Protein AF-A0A9E6CVZ0-F1 (afdb_monomer)

Sequence (90 aa):
GQDPETSYTAKLFGEGREKIASKVMEEAAETVEAALKETPERLTSESADVLYHLLVLWADVGIEPADVWVELARRQGISGIEEKNSRPQS

Foldseek 3Di:
DDDPVCVVLVVQVVVNLVSLVVQLVVLVVQLVCCVVPHDPVSNVVSVVSNVVSVCSNCVRVVHDVVVVVVVVVVVVVVPPDVVVVPDDDD

Solvent-accessible surface area (backbone atoms only — not comparable to full-atom values): 5065 Å² total; per-residue (Å²): 131,86,52,73,67,56,52,57,56,49,46,44,63,73,65,30,69,69,54,35,52,48,49,31,53,49,27,50,51,49,24,55,48,20,71,75,77,58,47,73,67,51,25,52,50,28,50,51,50,27,52,51,35,45,53,52,43,28,59,75,72,72,47,56,71,65,61,56,52,51,52,52,50,50,58,59,55,54,72,62,56,57,61,61,72,69,52,79,89,125

Mean predicted aligned error: 8.25 Å

Nearest PDB structures (foldseek):
  6j22-assembly1_A  TM=9.280E-01  e=1.757E-03  Shigella flexneri
  1yxb-assembly1_C  TM=9.811E-01  e=2.209E-02  Streptomyces coelicolor
  3c90-assembly1_X  TM=9.331E-01  e=7.833E-02  Mycobacterium tuberculosis H37Rv
  6cnn-assembly1_A  TM=5.225E-01  e=3.288E+00  Homo sapiens

Structure (mmCIF, N/CA/C/O backbone):
data_AF-A0A9E6CVZ0-F1
#
_entry.id   AF-A0A9E6CVZ0-F1
#
loop_
_atom_site.group_PDB
_atom_site.id
_atom_site.type_symbol
_atom_site.label_atom_id
_atom_site.label_alt_id
_atom_site.label_comp_id
_atom_site.label_asym_id
_atom_site.label_entity_id
_atom_site.label_seq_id
_atom_site.pdbx_PDB_ins_code
_atom_site.Cartn_x
_atom_site.Cartn_y
_atom_site.Cartn_z
_atom_site.occupancy
_atom_site.B_iso_or_equiv
_atom_site.auth_seq_id
_atom_site.auth_comp_id
_atom_site.auth_asym_id
_atom_site.auth_atom_id
_atom_site.pdbx_PDB_model_num
ATOM 1 N N . GLY A 1 1 ? -3.421 -18.519 21.962 1.00 39.56 1 GLY A N 1
ATOM 2 C CA . GLY A 1 1 ? -2.102 -17.905 21.731 1.00 39.56 1 GLY A CA 1
ATOM 3 C C . GLY A 1 1 ? -2.275 -16.954 20.581 1.00 39.56 1 GLY A C 1
ATOM 4 O O . GLY A 1 1 ? -2.886 -17.369 19.609 1.00 39.56 1 GLY A O 1
ATOM 5 N N . GLN A 1 2 ? -1.893 -15.689 20.744 1.00 42.78 2 GLN A N 1
ATOM 6 C CA . GLN A 1 2 ? -2.035 -14.689 19.683 1.00 42.78 2 GLN A CA 1
ATOM 7 C C . GLN A 1 2 ? -1.128 -15.052 18.505 1.00 42.78 2 GLN A C 1
ATOM 9 O O . GLN A 1 2 ? 0.015 -15.462 18.702 1.00 42.78 2 GLN A O 1
ATOM 14 N N . ASP A 1 3 ? -1.693 -14.951 17.309 1.00 54.16 3 ASP A N 1
ATOM 15 C CA . ASP A 1 3 ? -1.046 -15.192 16.025 1.00 54.16 3 ASP A CA 1
ATOM 16 C C . ASP A 1 3 ? 0.083 -14.154 15.821 1.00 54.16 3 ASP A C 1
ATOM 18 O O . ASP A 1 3 ? -0.137 -12.971 16.104 1.00 54.16 3 ASP A O 1
ATOM 22 N N . PRO A 1 4 ? 1.293 -14.525 15.374 1.00 50.91 4 PRO A N 1
ATOM 23 C CA . PRO A 1 4 ? 2.357 -13.564 15.073 1.00 50.91 4 PRO A CA 1
ATOM 24 C C . PRO A 1 4 ? 1.919 -12.433 14.126 1.00 50.91 4 PRO A C 1
ATOM 26 O O . PRO A 1 4 ? 2.322 -11.287 14.320 1.00 50.91 4 PRO A O 1
ATOM 29 N N . GLU A 1 5 ? 1.012 -12.718 13.188 1.00 54.31 5 GLU A N 1
ATOM 30 C CA . GLU A 1 5 ? 0.407 -11.727 12.282 1.00 54.31 5 GLU A CA 1
ATOM 31 C C . GLU A 1 5 ? -0.525 -10.751 13.023 1.00 54.31 5 GLU A C 1
ATOM 33 O O . GLU A 1 5 ? -0.544 -9.546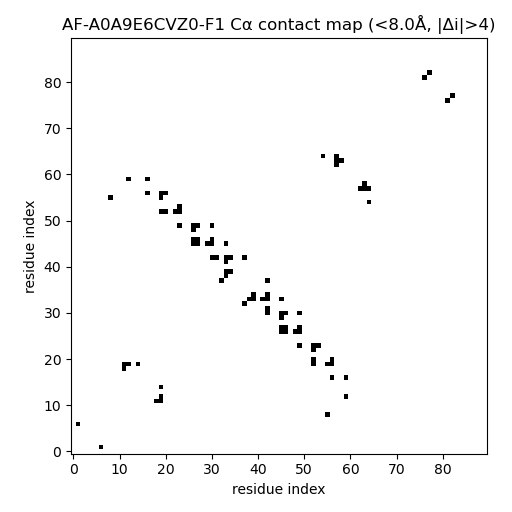 12.744 1.00 54.31 5 GLU A O 1
ATOM 38 N N . THR A 1 6 ? -1.229 -11.231 14.062 1.00 57.28 6 THR A N 1
ATOM 39 C CA . THR A 1 6 ? -1.957 -10.346 14.986 1.00 57.28 6 THR A CA 1
ATOM 40 C C . THR A 1 6 ? -1.028 -9.476 15.831 1.00 57.28 6 THR A C 1
ATOM 42 O O . THR A 1 6 ? -1.504 -8.493 16.378 1.00 57.28 6 THR A O 1
ATOM 45 N N . SER A 1 7 ? 0.279 -9.752 15.912 1.00 83.06 7 SER A N 1
ATOM 46 C CA . SER A 1 7 ? 1.220 -8.900 16.654 1.00 83.06 7 SER A CA 1
ATOM 47 C C . SER A 1 7 ? 1.614 -7.648 15.864 1.00 83.06 7 SER A C 1
ATOM 49 O O . SER A 1 7 ? 1.560 -6.538 16.395 1.00 83.06 7 SER A O 1
ATOM 51 N N . TYR A 1 8 ? 1.954 -7.792 14.577 1.00 87.38 8 TYR A N 1
ATOM 52 C CA . TYR A 1 8 ? 2.348 -6.646 13.749 1.00 87.38 8 TYR A CA 1
ATOM 53 C C . TYR A 1 8 ? 1.143 -5.814 13.302 1.00 87.38 8 TYR A C 1
ATOM 55 O O . TYR A 1 8 ? 1.143 -4.592 13.462 1.00 87.38 8 TYR A O 1
ATOM 63 N N . THR A 1 9 ? 0.077 -6.468 12.836 1.00 92.12 9 THR A N 1
ATOM 64 C CA . THR A 1 9 ? -1.149 -5.771 12.427 1.00 92.12 9 THR A CA 1
ATOM 65 C C . THR A 1 9 ? -1.778 -5.015 13.602 1.00 92.12 9 THR A C 1
ATOM 67 O O . THR A 1 9 ? -2.126 -3.843 13.469 1.00 92.12 9 THR A O 1
ATOM 70 N N . ALA A 1 10 ? -1.870 -5.631 14.791 1.00 92.38 10 ALA A N 1
ATOM 71 C CA . ALA A 1 10 ? -2.403 -4.936 15.967 1.00 92.38 10 ALA A CA 1
ATOM 72 C C . ALA A 1 10 ? -1.502 -3.784 16.420 1.00 92.38 10 ALA A C 1
ATOM 74 O O . ALA A 1 10 ? -2.010 -2.767 16.891 1.00 92.38 10 ALA A O 1
ATOM 75 N N . LYS A 1 11 ? -0.178 -3.912 16.254 1.00 94.06 11 LYS A N 1
ATOM 76 C CA . LYS A 1 11 ? 0.748 -2.808 16.513 1.00 94.06 11 LYS A CA 1
ATOM 77 C C . LYS A 1 11 ? 0.466 -1.624 15.588 1.00 94.06 11 LYS A C 1
ATOM 79 O O . LYS A 1 11 ? 0.367 -0.512 16.090 1.00 94.06 11 LYS A O 1
ATOM 84 N N . LEU A 1 12 ? 0.280 -1.850 14.286 1.00 95.31 12 LEU A N 1
ATOM 85 C CA . LEU A 1 12 ? -0.055 -0.778 13.339 1.00 95.31 12 LEU A CA 1
ATOM 86 C C . LEU A 1 12 ? -1.354 -0.060 13.721 1.00 95.31 12 LEU A C 1
ATOM 88 O O . LEU A 1 12 ? -1.381 1.167 13.754 1.00 95.31 12 LEU A O 1
ATOM 92 N N . PHE A 1 13 ? -2.403 -0.806 14.083 1.00 95.56 13 PHE A N 1
ATOM 93 C CA . PHE A 1 13 ? -3.639 -0.201 14.591 1.00 95.56 13 PHE A CA 1
ATOM 94 C C . PHE A 1 13 ? -3.414 0.588 15.889 1.00 95.56 13 PHE A C 1
ATOM 96 O O . PHE A 1 13 ? -3.986 1.661 16.061 1.00 95.56 13 PHE A O 1
ATOM 103 N N . GLY A 1 14 ? -2.550 0.098 16.783 1.00 95.44 14 GLY A N 1
ATOM 104 C CA . GLY A 1 14 ? -2.155 0.812 17.999 1.00 95.44 14 GLY A CA 1
ATOM 105 C C . GLY A 1 14 ? -1.352 2.094 17.742 1.00 95.44 14 GLY A C 1
ATOM 106 O O . GLY A 1 14 ? -1.446 3.033 18.528 1.00 95.44 14 GLY A O 1
ATOM 107 N N . GLU A 1 15 ? -0.587 2.154 16.649 1.00 96.75 15 GLU A N 1
ATOM 108 C CA . GLU A 1 15 ? 0.157 3.346 16.209 1.00 96.75 15 GLU A CA 1
ATOM 109 C C . GLU A 1 15 ? -0.732 4.360 15.460 1.00 96.75 15 GLU A C 1
ATOM 111 O O . GLU A 1 15 ? -0.372 5.533 15.346 1.00 96.75 15 GLU A O 1
ATOM 116 N N . GLY A 1 16 ? -1.915 3.936 15.006 1.00 97.00 16 GLY A N 1
ATOM 117 C CA . GLY A 1 16 ? -2.965 4.793 14.466 1.00 97.00 16 GLY A CA 1
ATOM 118 C C . GLY A 1 16 ? -2.862 5.096 12.967 1.00 97.00 16 GLY A C 1
ATOM 119 O O . GLY A 1 16 ? -1.881 4.796 12.282 1.00 97.00 16 GLY A O 1
ATOM 120 N N . ARG A 1 17 ? -3.919 5.734 12.448 1.00 97.94 17 ARG A N 1
ATOM 121 C CA . ARG A 1 17 ? -4.144 5.975 11.011 1.00 97.94 17 ARG A CA 1
ATOM 122 C C . ARG A 1 17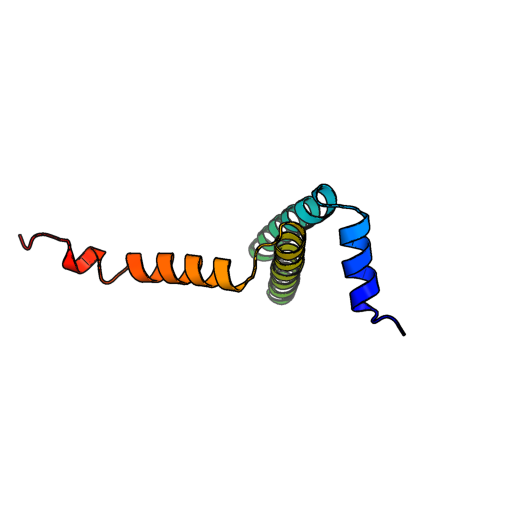 ? -2.992 6.671 10.294 1.00 97.94 17 ARG A C 1
ATOM 124 O O . ARG A 1 17 ? -2.677 6.302 9.168 1.00 97.94 17 ARG A O 1
ATOM 131 N N . GLU A 1 18 ? -2.370 7.671 10.917 1.00 98.25 18 GLU A N 1
ATOM 132 C CA . GLU A 1 18 ? -1.252 8.403 10.304 1.00 98.25 18 GLU A CA 1
ATOM 133 C C . GLU A 1 18 ? -0.072 7.475 10.008 1.00 98.25 18 GLU A C 1
ATOM 135 O O . GLU A 1 18 ? 0.517 7.539 8.928 1.00 98.25 18 GLU A O 1
ATOM 140 N N . LYS A 1 19 ? 0.232 6.555 10.930 1.00 98.19 19 LYS A N 1
ATOM 141 C CA . LYS A 1 19 ? 1.308 5.586 10.745 1.00 98.19 19 LYS A CA 1
ATOM 142 C C . LYS A 1 19 ? 0.970 4.570 9.658 1.00 98.19 19 LYS A C 1
ATOM 144 O O . LYS A 1 19 ? 1.819 4.290 8.813 1.00 98.19 19 LYS A O 1
ATOM 149 N N . ILE A 1 20 ? -0.266 4.072 9.638 1.00 98.50 20 ILE A N 1
ATOM 150 C CA . ILE A 1 20 ? -0.749 3.155 8.596 1.00 98.50 20 ILE A CA 1
ATOM 151 C C . ILE A 1 20 ? -0.657 3.817 7.211 1.00 98.50 20 ILE A C 1
ATOM 153 O O . ILE A 1 20 ? -0.082 3.243 6.290 1.00 98.50 20 ILE A O 1
ATOM 157 N N . ALA A 1 21 ? -1.155 5.048 7.066 1.00 98.44 21 ALA A N 1
ATOM 158 C CA . ALA A 1 21 ? -1.097 5.787 5.805 1.00 98.44 21 ALA A CA 1
ATOM 159 C C . ALA A 1 21 ? 0.347 6.096 5.374 1.00 98.44 21 ALA A C 1
ATOM 161 O O . ALA A 1 21 ? 0.669 6.008 4.189 1.00 98.44 21 ALA A O 1
ATOM 162 N N . SER A 1 22 ? 1.232 6.406 6.328 1.00 98.56 22 SER A N 1
ATOM 163 C CA . SER A 1 22 ? 2.658 6.592 6.052 1.00 98.56 22 SER A CA 1
ATOM 164 C C . SER A 1 22 ? 3.310 5.323 5.506 1.00 98.56 22 SER A C 1
ATOM 166 O O . SER A 1 22 ? 4.142 5.444 4.613 1.00 98.56 22 SER A O 1
ATOM 168 N N . LYS A 1 23 ? 2.940 4.132 5.996 1.00 98.56 23 LYS A N 1
ATOM 169 C CA . LYS A 1 23 ? 3.443 2.865 5.448 1.00 98.56 23 LYS A CA 1
ATOM 170 C C . LYS A 1 23 ? 2.993 2.660 4.003 1.00 98.56 23 LYS A C 1
ATOM 172 O O . LYS A 1 23 ? 3.827 2.368 3.165 1.00 98.56 23 LYS A O 1
ATOM 177 N N . VAL A 1 24 ? 1.722 2.923 3.677 1.00 98.69 24 VAL A N 1
ATOM 178 C CA . VAL A 1 24 ? 1.241 2.856 2.278 1.00 98.69 24 VAL A CA 1
ATOM 179 C C . VAL A 1 24 ? 2.060 3.766 1.354 1.00 98.69 24 VAL A C 1
ATOM 181 O O . VAL A 1 24 ? 2.382 3.382 0.233 1.00 98.69 24 VAL A O 1
ATOM 184 N N . MET A 1 25 ? 2.395 4.975 1.814 1.00 98.62 25 MET A N 1
ATOM 185 C CA . MET A 1 25 ? 3.213 5.915 1.043 1.00 98.62 25 MET A CA 1
ATOM 186 C C . MET A 1 25 ? 4.653 5.422 0.852 1.00 98.62 25 MET A C 1
ATOM 188 O O . MET A 1 25 ? 5.189 5.563 -0.245 1.00 98.62 25 MET A O 1
ATOM 192 N N . GLU A 1 26 ? 5.257 4.869 1.905 1.00 98.62 26 GLU A N 1
ATOM 193 C CA . GLU A 1 26 ? 6.605 4.290 1.889 1.00 98.62 26 GLU A CA 1
ATOM 194 C C . GLU A 1 26 ? 6.685 3.144 0.874 1.00 98.62 26 GLU A C 1
ATOM 196 O O . GLU A 1 26 ? 7.425 3.265 -0.101 1.00 98.62 26 GLU A O 1
ATOM 201 N N . GLU A 1 27 ? 5.815 2.134 0.981 1.00 98.50 27 GLU A N 1
ATOM 202 C CA . GLU A 1 27 ? 5.896 0.962 0.093 1.00 98.50 27 GLU A CA 1
ATOM 203 C C . GLU A 1 27 ? 5.563 1.302 -1.359 1.00 98.50 27 GLU A C 1
ATOM 205 O O . GLU A 1 27 ? 6.087 0.695 -2.293 1.00 98.50 27 GLU A O 1
ATOM 210 N N . ALA A 1 28 ? 4.706 2.302 -1.594 1.00 98.69 28 ALA A N 1
ATOM 211 C CA . ALA A 1 28 ? 4.442 2.778 -2.946 1.00 98.69 28 ALA A CA 1
ATOM 212 C C . ALA A 1 28 ? 5.692 3.418 -3.572 1.00 98.69 28 ALA A C 1
ATOM 214 O O . ALA A 1 28 ? 5.944 3.234 -4.766 1.00 98.69 28 ALA A O 1
ATOM 215 N N . ALA A 1 29 ? 6.480 4.158 -2.785 1.00 98.62 29 ALA A N 1
ATOM 216 C CA . ALA A 1 29 ? 7.743 4.727 -3.241 1.00 98.62 29 ALA A CA 1
ATOM 217 C C . ALA A 1 29 ? 8.794 3.632 -3.482 1.00 98.62 29 ALA A C 1
ATOM 219 O O . ALA A 1 29 ? 9.435 3.642 -4.535 1.00 98.62 29 ALA A O 1
ATOM 220 N N . GLU A 1 30 ? 8.911 2.662 -2.571 1.00 98.38 30 GLU A N 1
ATOM 221 C CA . GLU A 1 30 ? 9.824 1.521 -2.710 1.00 98.38 30 GLU A CA 1
ATOM 222 C C . GLU A 1 30 ? 9.459 0.641 -3.912 1.00 98.38 30 GLU A C 1
ATOM 224 O O . GLU A 1 30 ? 10.330 0.273 -4.695 1.00 98.38 30 GLU A O 1
ATOM 229 N N . THR A 1 31 ? 8.167 0.411 -4.165 1.00 98.75 31 THR A N 1
ATOM 230 C CA . THR A 1 31 ? 7.678 -0.300 -5.361 1.00 98.75 31 THR A CA 1
ATOM 231 C C . THR A 1 31 ? 8.118 0.395 -6.651 1.00 98.75 31 THR A C 1
ATOM 233 O O . THR A 1 31 ? 8.571 -0.256 -7.597 1.00 98.75 31 THR A O 1
ATOM 236 N N . VAL A 1 32 ? 8.001 1.726 -6.714 1.00 98.62 32 VAL A N 1
ATOM 237 C CA . VAL A 1 32 ? 8.431 2.508 -7.884 1.00 98.62 32 VAL A CA 1
ATOM 238 C C . VAL A 1 32 ? 9.949 2.464 -8.045 1.00 98.62 32 VAL A C 1
ATOM 240 O O . VAL A 1 32 ? 10.440 2.317 -9.164 1.00 98.62 32 VAL A O 1
ATOM 243 N N . GLU A 1 33 ? 10.704 2.568 -6.952 1.00 98.38 33 GLU A N 1
ATOM 244 C CA . GLU A 1 33 ? 12.159 2.426 -6.988 1.00 98.38 33 GLU A CA 1
ATOM 245 C C . GLU A 1 33 ? 12.578 1.033 -7.469 1.00 98.38 33 GLU A C 1
ATOM 247 O O . GLU A 1 33 ? 13.392 0.931 -8.393 1.00 98.38 33 GLU A O 1
ATOM 252 N N . ALA A 1 34 ? 11.959 -0.020 -6.934 1.00 98.44 34 ALA A N 1
ATOM 253 C CA . ALA A 1 34 ? 12.234 -1.398 -7.305 1.00 98.44 34 ALA A CA 1
ATOM 254 C C . ALA A 1 34 ? 11.961 -1.656 -8.792 1.00 98.44 34 ALA A C 1
ATOM 256 O O . ALA A 1 34 ? 12.778 -2.271 -9.477 1.00 98.44 34 ALA A O 1
ATOM 257 N N . ALA A 1 35 ? 10.865 -1.106 -9.326 1.00 98.56 35 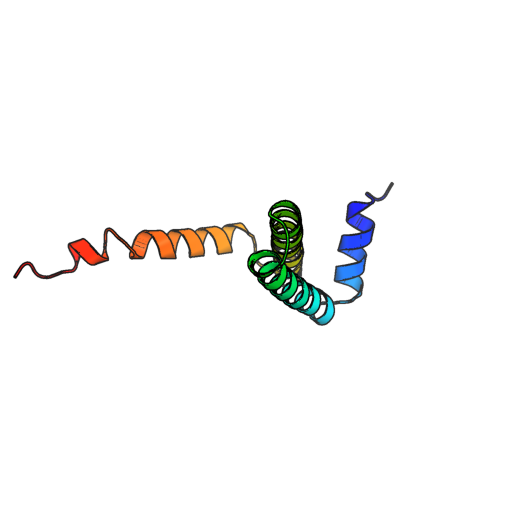ALA A N 1
ATOM 258 C CA . ALA A 1 35 ? 10.531 -1.193 -10.747 1.00 98.56 35 ALA A CA 1
ATOM 259 C C . ALA A 1 35 ? 11.564 -0.514 -11.663 1.00 98.56 35 ALA A C 1
ATOM 261 O O . ALA A 1 35 ? 11.723 -0.915 -12.817 1.00 98.56 35 ALA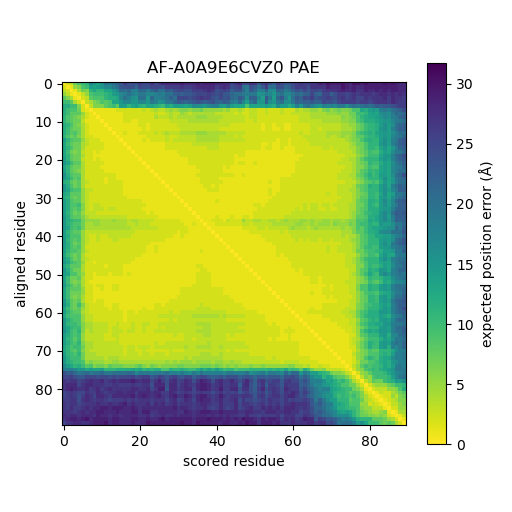 A O 1
ATOM 262 N N . LEU A 1 36 ? 12.236 0.533 -11.178 1.00 98.44 36 LEU A N 1
ATOM 263 C CA . LEU A 1 36 ? 13.166 1.336 -11.973 1.00 98.44 36 LEU A CA 1
ATOM 264 C C . LEU A 1 36 ? 14.621 0.879 -11.853 1.00 98.44 36 LEU A C 1
ATOM 266 O O . LEU A 1 36 ? 15.394 1.082 -12.791 1.00 98.44 36 LEU A O 1
ATOM 270 N N . LYS A 1 37 ? 15.014 0.343 -10.695 1.00 97.94 37 LYS A N 1
ATOM 271 C CA . LYS A 1 37 ? 16.429 0.175 -10.335 1.00 97.94 37 LYS A CA 1
ATOM 272 C C . LYS A 1 37 ? 16.785 -1.191 -9.754 1.00 97.94 37 LYS A C 1
ATOM 274 O O . LYS A 1 37 ? 17.977 -1.464 -9.623 1.00 97.94 37 LYS A O 1
ATOM 279 N N . GLU A 1 38 ? 15.809 -2.026 -9.399 1.00 97.62 38 GLU A N 1
ATOM 280 C CA . GLU A 1 38 ? 16.062 -3.289 -8.696 1.00 97.62 38 GLU A CA 1
ATOM 281 C C . GLU A 1 38 ? 15.585 -4.517 -9.487 1.00 97.62 38 GLU A C 1
ATOM 283 O O . GLU A 1 38 ? 15.506 -4.501 -10.718 1.00 97.62 38 GLU A O 1
ATOM 288 N N . THR A 1 39 ? 15.364 -5.634 -8.787 1.00 98.06 39 THR A N 1
ATOM 289 C CA . THR A 1 39 ? 15.040 -6.930 -9.386 1.00 98.06 39 THR A CA 1
ATOM 290 C C . THR A 1 39 ? 13.530 -7.200 -9.384 1.00 98.06 39 THR A C 1
ATOM 292 O O . THR A 1 39 ? 12.800 -6.645 -8.557 1.00 98.06 39 THR A O 1
ATOM 295 N N . PRO A 1 40 ? 13.034 -8.097 -10.259 1.00 98.25 40 PRO A N 1
ATOM 296 C CA . PRO A 1 40 ? 11.636 -8.531 -10.237 1.00 98.25 40 PRO A CA 1
ATOM 297 C C . PRO A 1 40 ? 11.187 -9.099 -8.884 1.00 98.25 40 PRO A C 1
ATOM 299 O O . PRO A 1 40 ? 10.032 -8.928 -8.498 1.00 98.25 40 PRO A O 1
ATOM 302 N N . GLU A 1 41 ? 12.086 -9.750 -8.145 1.00 98.38 41 GLU A N 1
ATOM 303 C CA . GLU A 1 41 ? 11.809 -10.280 -6.809 1.00 98.38 41 GLU A CA 1
ATOM 304 C C . GLU A 1 41 ? 11.576 -9.151 -5.803 1.00 98.38 41 GLU A C 1
ATOM 306 O O . GLU A 1 41 ? 10.620 -9.219 -5.031 1.00 98.38 41 GLU A O 1
ATOM 311 N N . ARG A 1 42 ? 12.396 -8.090 -5.845 1.00 98.25 42 ARG A N 1
ATOM 312 C CA . ARG A 1 42 ? 12.189 -6.899 -5.009 1.00 98.25 42 ARG A CA 1
ATOM 313 C C . ARG A 1 42 ? 10.895 -6.189 -5.371 1.00 98.25 42 ARG A C 1
ATOM 315 O O . ARG A 1 42 ? 10.087 -5.949 -4.486 1.00 98.25 42 ARG A O 1
ATOM 322 N N . LEU A 1 43 ? 10.629 -5.979 -6.662 1.00 98.69 43 LEU A N 1
ATOM 323 C CA . LEU A 1 43 ? 9.364 -5.394 -7.112 1.00 98.69 43 LEU A CA 1
ATOM 324 C C . LEU A 1 43 ? 8.151 -6.206 -6.633 1.00 98.69 43 LEU A C 1
ATOM 326 O O . LEU A 1 43 ? 7.153 -5.631 -6.205 1.00 98.69 43 LEU A O 1
ATOM 330 N N . THR A 1 44 ? 8.234 -7.537 -6.691 1.00 98.62 44 THR A N 1
ATOM 331 C CA . THR A 1 44 ? 7.166 -8.426 -6.208 1.00 98.62 44 THR A CA 1
ATOM 332 C C . THR A 1 44 ? 6.962 -8.287 -4.699 1.00 98.62 44 THR A C 1
ATOM 334 O O . THR A 1 44 ? 5.817 -8.239 -4.257 1.00 98.62 44 THR A O 1
ATOM 337 N N . SER A 1 45 ? 8.052 -8.195 -3.929 1.00 98.38 45 SER A N 1
ATOM 338 C CA . SER A 1 45 ? 8.011 -7.983 -2.477 1.00 98.38 45 SER A CA 1
ATOM 339 C C . SER A 1 45 ? 7.324 -6.664 -2.127 1.00 98.38 45 SER A C 1
ATOM 341 O O . SER A 1 45 ? 6.313 -6.679 -1.436 1.00 98.38 45 SER A O 1
ATOM 343 N N . GLU A 1 46 ? 7.788 -5.547 -2.691 1.00 98.50 46 GLU A N 1
ATOM 344 C CA . GLU A 1 46 ? 7.235 -4.223 -2.366 1.00 98.50 46 GLU A CA 1
ATOM 345 C C . GLU A 1 46 ? 5.786 -4.066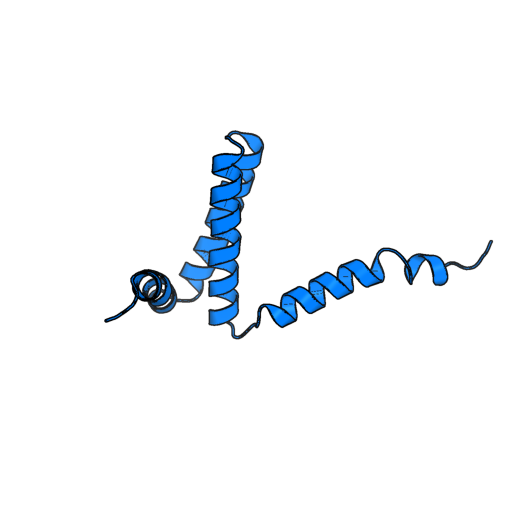 -2.841 1.00 98.50 46 GLU A C 1
ATOM 347 O O . GLU A 1 46 ? 4.944 -3.478 -2.163 1.00 98.50 46 GLU A O 1
ATOM 352 N N . SER A 1 47 ? 5.439 -4.692 -3.970 1.00 98.69 47 SER A N 1
ATOM 353 C CA . SER A 1 47 ? 4.048 -4.742 -4.426 1.00 98.69 47 SER A CA 1
ATOM 354 C C . SER A 1 47 ? 3.145 -5.482 -3.434 1.00 98.69 47 SER A C 1
ATOM 356 O O . SER A 1 47 ? 1.983 -5.105 -3.263 1.00 98.69 47 SER A O 1
ATOM 358 N N . ALA A 1 48 ? 3.648 -6.540 -2.789 1.00 98.62 48 ALA A N 1
ATOM 359 C CA . ALA A 1 48 ? 2.906 -7.252 -1.755 1.00 98.62 48 ALA A CA 1
ATOM 360 C C . ALA A 1 48 ? 2.725 -6.380 -0.504 1.00 98.62 48 ALA A C 1
ATOM 362 O O . ALA A 1 48 ? 1.614 -6.330 0.031 1.00 98.62 48 ALA A O 1
ATOM 363 N N . ASP A 1 49 ? 3.756 -5.634 -0.101 1.00 98.25 49 ASP A N 1
ATOM 364 C CA . ASP A 1 49 ? 3.700 -4.741 1.061 1.00 98.25 49 ASP A CA 1
ATOM 365 C C . ASP A 1 49 ? 2.746 -3.556 0.834 1.00 98.25 49 ASP A C 1
ATOM 367 O O . ASP A 1 49 ? 1.940 -3.235 1.715 1.00 98.25 49 ASP A O 1
ATOM 371 N N . VAL A 1 50 ? 2.702 -2.989 -0.381 1.00 98.75 50 VAL A N 1
ATOM 372 C CA . VAL A 1 50 ? 1.669 -2.010 -0.775 1.00 98.75 50 VAL A CA 1
ATOM 373 C C . VAL A 1 50 ? 0.270 -2.579 -0.563 1.00 98.75 50 VAL A C 1
ATOM 375 O O . VAL A 1 50 ? -0.575 -1.923 0.048 1.00 98.75 50 VAL A O 1
ATOM 378 N N . LEU A 1 51 ? -0.000 -3.787 -1.068 1.00 98.38 51 LEU A N 1
ATOM 379 C CA . LEU A 1 51 ? -1.322 -4.404 -0.944 1.00 98.38 51 LEU A CA 1
ATOM 380 C C . LEU A 1 51 ? -1.673 -4.684 0.517 1.00 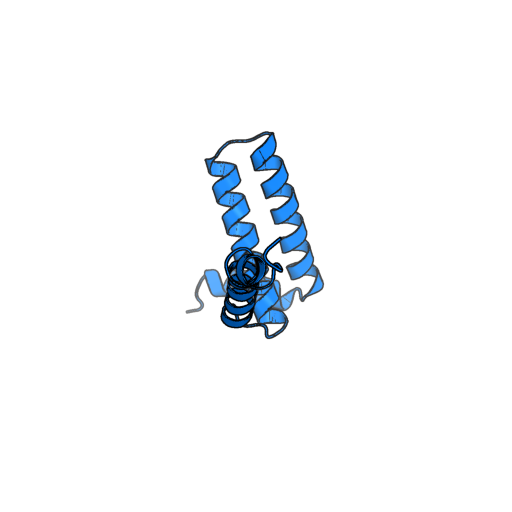98.38 51 LEU A C 1
ATOM 382 O O . LEU A 1 51 ? -2.790 -4.384 0.937 1.00 98.38 51 LEU A O 1
ATOM 386 N N . TYR A 1 52 ? -0.730 -5.209 1.299 1.00 98.06 52 TYR A N 1
ATOM 387 C CA . TYR A 1 52 ? -0.924 -5.466 2.722 1.00 98.06 52 TYR A CA 1
ATOM 388 C C . TYR A 1 52 ? -1.275 -4.180 3.481 1.00 98.06 52 TYR A C 1
ATOM 390 O O . TYR A 1 52 ? -2.320 -4.105 4.132 1.00 98.06 52 TYR A O 1
ATOM 398 N N . HIS A 1 53 ? -0.459 -3.131 3.357 1.00 98.38 53 HIS A N 1
ATOM 399 C CA . HIS A 1 53 ? -0.698 -1.881 4.076 1.00 98.38 53 HIS A CA 1
ATOM 400 C C . HIS A 1 53 ? -1.959 -1.157 3.595 1.00 98.38 53 HIS A C 1
ATOM 402 O O . HIS A 1 53 ? -2.646 -0.521 4.398 1.00 98.38 53 HIS A O 1
ATOM 408 N N . LEU A 1 54 ? -2.314 -1.297 2.317 1.00 98.56 54 LEU A N 1
ATOM 409 C CA . LEU A 1 54 ? -3.563 -0.773 1.778 1.00 98.56 54 LEU A CA 1
ATOM 410 C C . LEU A 1 54 ? -4.788 -1.498 2.362 1.00 98.56 54 LEU A C 1
ATOM 412 O O . LEU A 1 54 ? -5.754 -0.835 2.738 1.00 98.56 54 LEU A O 1
ATOM 416 N N . LEU A 1 55 ? -4.734 -2.826 2.516 1.00 98.12 55 LEU A N 1
ATOM 417 C CA . LEU A 1 55 ? -5.782 -3.608 3.187 1.00 98.12 55 LEU A CA 1
ATOM 418 C C . LEU A 1 55 ? -5.938 -3.206 4.663 1.00 98.12 55 LEU A C 1
ATOM 420 O O . LEU A 1 55 ? -7.063 -3.054 5.140 1.00 98.12 55 LEU A O 1
ATOM 424 N N . VAL A 1 56 ? -4.828 -2.988 5.378 1.00 97.38 56 VAL A N 1
ATOM 425 C CA . VAL A 1 56 ? -4.851 -2.504 6.771 1.00 97.38 56 VAL A CA 1
ATOM 426 C C . VAL A 1 56 ? -5.475 -1.109 6.856 1.00 97.38 56 VAL A C 1
ATOM 428 O O . VAL A 1 56 ? -6.302 -0.863 7.734 1.00 97.38 56 VAL A O 1
ATOM 431 N N . LEU A 1 57 ? -5.136 -0.208 5.928 1.00 98.44 57 LEU A N 1
ATOM 432 C CA . LEU A 1 57 ? -5.737 1.124 5.868 1.00 98.44 57 LEU A CA 1
ATOM 433 C C . LEU A 1 57 ? -7.247 1.051 5.638 1.00 98.44 57 LEU A C 1
ATOM 435 O O . LEU A 1 57 ? -7.986 1.759 6.315 1.00 98.44 57 LEU A O 1
ATOM 439 N N . TRP A 1 58 ? -7.709 0.197 4.720 1.00 98.56 58 TRP A N 1
ATOM 440 C CA . TRP A 1 58 ? -9.139 -0.005 4.475 1.00 98.56 58 TRP A CA 1
ATOM 441 C C . TRP A 1 58 ? -9.864 -0.502 5.722 1.00 98.56 58 TRP A C 1
ATOM 443 O O . TRP A 1 58 ? -10.881 0.078 6.098 1.00 98.56 58 TRP A O 1
ATOM 453 N N . ALA A 1 59 ? -9.299 -1.491 6.416 1.00 97.31 59 ALA A N 1
ATOM 454 C CA . ALA A 1 59 ? -9.849 -1.979 7.675 1.00 97.31 59 ALA A CA 1
ATOM 455 C C . ALA A 1 59 ? -9.926 -0.876 8.752 1.00 97.31 59 ALA A C 1
ATOM 457 O O . ALA A 1 59 ? -10.943 -0.769 9.433 1.00 97.31 59 ALA A O 1
ATOM 458 N N . ASP A 1 60 ? -8.904 -0.017 8.870 1.00 97.75 60 ASP A N 1
ATOM 459 C CA . ASP A 1 60 ? -8.887 1.110 9.819 1.00 97.75 60 ASP A CA 1
ATOM 460 C C . ASP A 1 60 ? -9.985 2.154 9.539 1.00 97.75 60 ASP A C 1
ATOM 462 O O . ASP A 1 60 ? -10.534 2.758 10.464 1.00 97.75 60 ASP A O 1
ATOM 466 N N . VAL A 1 61 ? -10.320 2.383 8.264 1.00 97.75 61 VAL A N 1
ATOM 467 C CA . VAL A 1 61 ? -11.348 3.360 7.856 1.00 97.75 61 VAL A CA 1
ATOM 468 C C . VAL A 1 61 ? -12.734 2.743 7.639 1.00 97.75 61 VAL A C 1
ATOM 470 O O . VAL A 1 61 ? -13.669 3.478 7.328 1.00 97.75 61 VAL A O 1
ATOM 473 N N . GLY A 1 62 ? -12.883 1.426 7.811 1.00 97.44 62 GLY A N 1
ATOM 474 C CA . GLY A 1 62 ? -14.147 0.714 7.607 1.00 97.44 62 GLY A CA 1
ATOM 475 C C . GLY A 1 62 ? -14.547 0.543 6.137 1.00 97.44 62 GLY A C 1
ATOM 476 O O . GLY A 1 62 ? -15.736 0.519 5.837 1.00 97.44 62 GLY A O 1
ATOM 477 N N . ILE A 1 63 ? -13.573 0.458 5.228 1.00 98.38 63 ILE A N 1
ATOM 478 C CA . ILE A 1 63 ? -13.788 0.103 3.819 1.00 98.38 63 ILE A CA 1
ATOM 479 C C . ILE A 1 63 ? -13.566 -1.398 3.654 1.00 98.38 63 ILE A C 1
ATOM 481 O O . ILE A 1 63 ? -12.544 -1.934 4.090 1.00 98.38 63 ILE A O 1
ATOM 485 N N . GLU A 1 64 ? -14.491 -2.078 2.982 1.00 97.00 64 GLU A N 1
ATOM 486 C CA . GLU A 1 64 ? -14.297 -3.478 2.631 1.00 97.00 64 GLU A CA 1
ATOM 487 C C . GLU A 1 64 ? -13.558 -3.594 1.288 1.00 97.00 64 GLU A C 1
ATOM 489 O O . GLU A 1 64 ? -13.834 -2.837 0.352 1.00 97.00 64 GLU A O 1
ATOM 494 N N . PRO A 1 65 ? -12.657 -4.581 1.118 1.00 96.31 65 PRO A N 1
ATOM 495 C CA . PRO A 1 65 ? -12.030 -4.848 -0.178 1.00 96.31 65 PRO A CA 1
ATOM 496 C C . PRO A 1 65 ? -13.044 -5.034 -1.324 1.00 96.31 65 PRO A C 1
ATOM 498 O O . PRO A 1 65 ? -12.776 -4.650 -2.464 1.00 96.31 65 PRO A O 1
ATOM 501 N N . ALA A 1 66 ? -14.236 -5.560 -1.008 1.00 96.00 66 ALA A N 1
ATOM 502 C CA . ALA A 1 66 ? -15.358 -5.703 -1.933 1.00 96.00 66 ALA A CA 1
ATOM 503 C C . ALA A 1 66 ? -15.770 -4.381 -2.587 1.00 96.00 66 ALA A C 1
ATOM 505 O O . ALA A 1 66 ? -15.949 -4.343 -3.806 1.00 96.00 66 ALA A O 1
ATOM 506 N N . ASP A 1 67 ? -15.842 -3.296 -1.817 1.00 97.06 67 ASP A N 1
ATOM 507 C CA . ASP A 1 67 ? -16.210 -1.975 -2.331 1.00 97.06 67 ASP A CA 1
ATOM 508 C C . ASP A 1 67 ? -15.181 -1.471 -3.351 1.00 97.06 67 ASP A C 1
ATOM 510 O O . ASP A 1 67 ? -15.528 -0.915 -4.398 1.00 97.06 67 ASP A O 1
ATOM 514 N N . VAL A 1 68 ? -13.896 -1.728 -3.093 1.00 96.69 68 VAL A N 1
ATOM 515 C CA . VAL A 1 68 ? -12.808 -1.349 -4.003 1.00 96.69 68 VAL A CA 1
ATOM 516 C C . VAL A 1 68 ? -12.831 -2.194 -5.274 1.00 96.69 68 VAL A C 1
ATOM 518 O O . VAL A 1 68 ? -12.654 -1.655 -6.368 1.00 96.69 68 VAL A O 1
ATOM 521 N N . TRP A 1 69 ? -13.095 -3.500 -5.177 1.00 94.31 69 TRP A N 1
ATOM 522 C CA . TRP A 1 69 ? -13.248 -4.352 -6.362 1.00 94.31 69 TRP A CA 1
ATOM 523 C C . TRP A 1 69 ? -14.458 -3.960 -7.211 1.00 94.31 69 TRP A C 1
ATOM 525 O O . TRP A 1 69 ? -14.350 -3.966 -8.438 1.00 94.31 69 TRP A O 1
ATOM 535 N N . VAL A 1 70 ? -15.577 -3.569 -6.593 1.00 94.62 70 VAL A N 1
ATOM 536 C CA . VAL A 1 70 ? -16.743 -3.023 -7.307 1.00 94.62 70 VAL A CA 1
ATOM 537 C C . VAL A 1 70 ? -16.359 -1.759 -8.076 1.00 94.62 70 VAL A C 1
ATOM 539 O O . VAL A 1 70 ? -16.674 -1.642 -9.261 1.00 94.62 70 VAL A O 1
ATOM 542 N N . GLU A 1 71 ? -15.625 -0.838 -7.451 1.00 95.12 71 GLU A N 1
ATOM 543 C CA . GLU A 1 71 ? -15.141 0.371 -8.125 1.00 95.12 71 GLU A CA 1
ATOM 544 C C . GLU A 1 71 ? -14.170 0.045 -9.272 1.00 95.12 71 GLU A C 1
ATOM 546 O O . GLU A 1 71 ? -14.274 0.624 -10.356 1.00 95.12 71 GLU A O 1
ATOM 551 N N . LEU A 1 72 ? -13.255 -0.911 -9.086 1.00 93.56 72 LEU A N 1
ATOM 552 C CA . LEU A 1 72 ? -12.368 -1.376 -10.155 1.00 93.56 72 LEU A CA 1
ATOM 553 C C . LEU A 1 72 ? -13.166 -1.971 -11.321 1.00 93.56 72 LEU A C 1
ATOM 555 O O . LEU A 1 72 ? -12.921 -1.606 -12.470 1.00 93.56 72 LEU A O 1
ATOM 559 N N . ALA A 1 73 ? -14.152 -2.827 -11.046 1.00 89.88 73 ALA A N 1
ATOM 560 C CA . ALA A 1 73 ? -15.023 -3.406 -12.064 1.00 89.88 73 ALA A CA 1
ATOM 561 C C . ALA A 1 73 ? -15.822 -2.327 -12.811 1.00 89.88 73 ALA A C 1
ATOM 563 O O . ALA A 1 73 ? -15.907 -2.371 -14.038 1.00 89.88 73 ALA A O 1
ATOM 564 N N . ARG A 1 74 ? -16.330 -1.307 -12.106 1.00 90.75 74 ARG A N 1
ATOM 565 C CA . ARG A 1 74 ? -17.001 -0.148 -12.716 1.00 90.75 74 ARG A CA 1
ATOM 566 C C . ARG A 1 74 ? -16.080 0.588 -13.693 1.00 90.75 74 ARG A C 1
ATOM 568 O O . ARG A 1 74 ? -16.505 0.924 -14.795 1.00 90.75 74 ARG A O 1
ATOM 575 N N . ARG A 1 75 ? -14.806 0.791 -13.333 1.00 86.88 75 ARG A N 1
ATOM 576 C CA . ARG A 1 75 ? -13.802 1.408 -14.225 1.00 86.88 75 ARG A CA 1
ATOM 577 C C . ARG A 1 75 ? -13.525 0.568 -15.472 1.00 86.88 75 ARG A C 1
ATOM 579 O O . ARG A 1 75 ? -13.315 1.140 -16.537 1.00 86.88 75 ARG A O 1
ATOM 586 N N . GLN A 1 76 ? -13.549 -0.760 -15.356 1.00 81.38 76 GLN A N 1
ATOM 587 C CA . GLN A 1 76 ? -13.392 -1.667 -16.501 1.00 81.38 76 GLN A CA 1
ATOM 588 C C . GLN A 1 76 ? -14.660 -1.749 -17.372 1.00 81.38 76 GLN A C 1
ATOM 590 O O . GLN A 1 76 ? -14.563 -1.894 -18.586 1.00 81.38 76 GLN A O 1
ATOM 595 N N . GLY A 1 77 ? -15.854 -1.638 -16.779 1.00 63.75 77 GLY A N 1
ATOM 596 C CA . GLY A 1 77 ? -17.136 -1.682 -17.497 1.00 63.75 77 GLY A CA 1
ATOM 597 C C . GLY A 1 77 ? -17.414 -0.437 -18.346 1.00 63.75 77 GLY A C 1
ATOM 598 O O . GLY A 1 77 ? -17.980 -0.545 -19.435 1.00 63.75 77 GLY A O 1
ATOM 599 N N . ILE A 1 78 ? -16.944 0.730 -17.896 1.00 55.88 78 ILE A N 1
ATOM 600 C CA . ILE A 1 78 ? -17.085 2.003 -18.621 1.00 55.88 78 ILE A CA 1
ATOM 601 C C . ILE A 1 78 ? -16.116 2.089 -19.818 1.00 55.88 78 ILE A C 1
ATOM 603 O O . ILE A 1 78 ? -16.418 2.762 -20.799 1.00 55.88 78 ILE A O 1
ATOM 607 N N . SER A 1 79 ? -14.983 1.379 -19.800 1.00 58.38 79 SER A N 1
ATOM 608 C CA . SER A 1 79 ? -13.868 1.626 -20.731 1.00 58.38 79 SER A CA 1
ATOM 609 C C . SER A 1 79 ? -13.954 0.944 -22.106 1.00 58.38 79 SER A C 1
ATOM 611 O O . SER A 1 79 ? -13.017 1.063 -22.895 1.00 58.38 79 SER A O 1
ATOM 613 N N . GLY A 1 80 ? -15.034 0.225 -22.446 1.00 54.9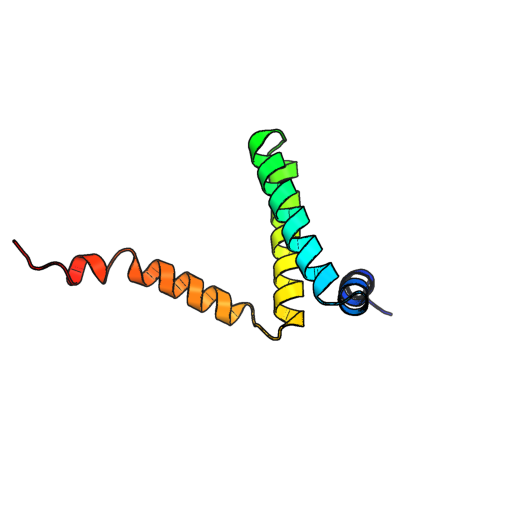7 80 GLY A N 1
ATOM 614 C CA . GLY A 1 80 ? -15.036 -0.527 -23.714 1.00 54.97 80 GLY A CA 1
ATOM 615 C C . GLY A 1 80 ? -16.360 -0.766 -24.427 1.00 54.97 80 GLY A C 1
ATOM 616 O O . GLY A 1 80 ? -16.361 -0.835 -25.659 1.00 54.97 80 GLY A O 1
ATOM 617 N N . ILE A 1 81 ? -17.475 -0.909 -23.708 1.00 57.84 81 ILE A N 1
ATOM 618 C CA . ILE A 1 81 ? -18.750 -1.342 -24.310 1.00 57.84 81 ILE A CA 1
ATOM 619 C C . ILE A 1 81 ? -19.754 -0.188 -24.353 1.00 57.84 81 ILE A C 1
ATOM 621 O O . ILE A 1 81 ? -20.285 0.120 -25.420 1.00 57.84 81 ILE A O 1
ATOM 625 N N . GLU A 1 82 ? -19.961 0.511 -23.237 1.00 58.53 82 GLU A N 1
ATOM 626 C CA . GLU A 1 82 ? -20.871 1.663 -23.186 1.00 58.53 82 GLU A CA 1
ATOM 627 C C . GLU A 1 82 ? -20.351 2.845 -24.015 1.00 58.53 82 GLU A C 1
ATOM 629 O O . GLU A 1 82 ? -21.120 3.478 -24.735 1.00 58.53 82 GLU A O 1
ATOM 634 N N . GLU A 1 83 ? -19.038 3.088 -24.016 1.00 58.50 83 GLU A N 1
ATOM 635 C CA . GLU A 1 83 ? -18.399 4.157 -24.799 1.00 58.50 83 GLU A CA 1
ATOM 636 C C . GLU A 1 83 ? -18.442 3.906 -26.321 1.00 58.50 83 GLU A C 1
ATOM 638 O O . GLU A 1 83 ? -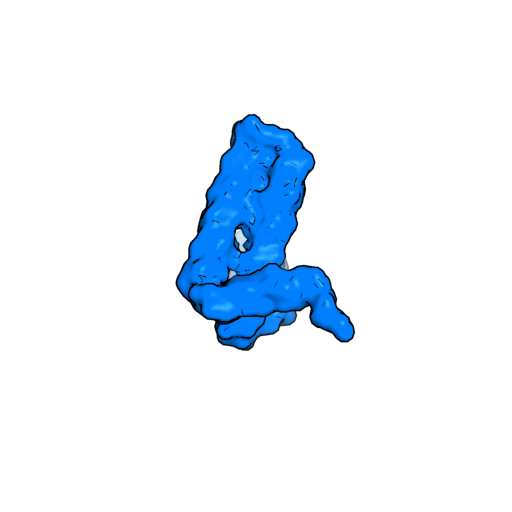18.491 4.844 -27.115 1.00 58.50 83 GLU A O 1
ATOM 643 N N . LYS A 1 84 ? -18.461 2.638 -26.761 1.00 60.22 84 LYS A N 1
ATOM 644 C CA . LYS A 1 84 ? -18.638 2.290 -28.185 1.00 60.22 84 LYS A CA 1
ATOM 645 C C . LYS A 1 84 ? -20.097 2.384 -28.622 1.00 60.22 84 LYS A C 1
ATOM 647 O O . LYS A 1 84 ? -20.355 2.820 -29.740 1.00 60.22 84 LYS A O 1
ATOM 652 N N . ASN A 1 85 ? -21.032 2.017 -27.747 1.00 60.19 85 ASN A N 1
ATOM 653 C CA . ASN A 1 85 ? -22.469 2.032 -28.037 1.00 60.19 85 ASN A CA 1
ATOM 654 C C . ASN A 1 85 ? -23.114 3.423 -27.914 1.00 60.19 85 ASN A C 1
ATOM 656 O O . ASN A 1 85 ? -24.213 3.626 -28.417 1.00 60.19 85 ASN A O 1
ATOM 660 N N . SER A 1 86 ? -22.447 4.379 -27.262 1.00 67.25 86 SER A N 1
ATOM 661 C CA . SER A 1 86 ? -22.910 5.768 -27.121 1.00 67.25 86 SER A CA 1
ATOM 662 C C . SER A 1 86 ? -22.393 6.710 -28.215 1.00 67.25 86 SER A C 1
ATOM 664 O O . SER A 1 86 ? -22.795 7.874 -28.259 1.00 67.25 86 SER A O 1
ATOM 666 N N . ARG A 1 87 ? -21.540 6.231 -29.136 1.00 65.94 87 ARG A N 1
ATOM 667 C CA . ARG A 1 87 ? -21.118 7.025 -30.298 1.00 65.94 87 ARG A CA 1
ATOM 668 C C . ARG A 1 87 ? -22.261 7.100 -31.316 1.00 65.94 87 ARG A C 1
ATOM 670 O O . ARG A 1 87 ? -22.722 6.047 -31.759 1.00 65.94 87 ARG A O 1
ATOM 677 N N . PRO A 1 88 ? -22.697 8.301 -31.740 1.00 60.97 88 PRO A N 1
ATOM 678 C CA . PRO A 1 88 ? -23.535 8.405 -32.924 1.00 60.97 88 PRO A CA 1
ATOM 679 C C . PRO A 1 88 ? -22.765 7.814 -34.110 1.00 60.97 88 PRO A C 1
ATOM 681 O O . PRO A 1 88 ? -21.590 8.125 -34.309 1.00 60.97 88 PRO A O 1
ATOM 684 N N . GLN A 1 89 ? -23.410 6.912 -34.853 1.00 61.72 89 GLN A N 1
ATOM 685 C CA . GLN A 1 89 ? -22.871 6.417 -36.115 1.00 61.72 89 GLN A CA 1
ATOM 686 C C . GLN A 1 89 ? -22.838 7.589 -37.102 1.00 61.72 89 GL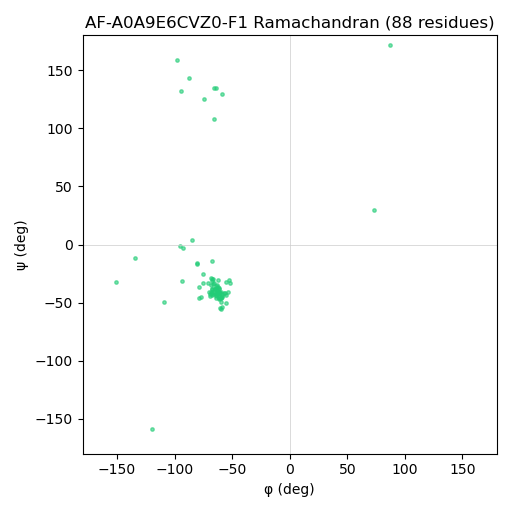N A C 1
ATOM 688 O O . GLN A 1 89 ? -23.894 8.057 -37.530 1.00 61.72 89 GLN A O 1
ATOM 693 N N . SER A 1 90 ? -21.634 8.075 -37.399 1.00 56.50 90 SER A N 1
ATOM 694 C CA . SER A 1 90 ? -21.356 9.000 -38.503 1.00 56.50 90 SER A CA 1
ATOM 695 C C . SER A 1 90 ? -21.016 8.227 -39.767 1.00 56.50 90 SER A C 1
ATOM 697 O O . SER A 1 90 ? -20.294 7.210 -39.641 1.00 56.50 90 SER A O 1
#

pLDDT: mean 87.77, std 17.04, range [39.56, 98.75]

Radius of gyration: 18.32 Å; Cα contacts (8 Å, |Δi|>4): 47; chains: 1; bounding box: 40×27×60 Å

Secondary structure (DSSP, 8-state):
---HHHHHHHHHHHH-HHHHHHHHHHHHHHHHHHHHHS-HHHHHHHHHHHHHHHHHHHHHHT--HHHHHHHHHHHHHIIIIIHHHTS---